Protein AF-A0A951C925-F1 (afdb_monomer)

Foldseek 3Di:
DDDDDDDPDLDQDPDWDFDCVPVVDTDTGGPLRVVVCCLDVALLDPVNLVVLLVVFQVSLVVNLVVLVVLVVCCVPPVSNRALVSLVSNCCVLQVVVVVPCNVVRCVRRPLQSSLSSLLSSLVCCVVVSHPDDLVSNLSSLVSNVVSCVVPNFDPDCSTPVPVPSVVVSVVND

Secondary structure (DSSP, 8-state):
---PPP----PPPS-EEEE-SSTTS-EEEEHHHHHHHHIIIIIT-HHHHHHHHHTHHHHHHHHHHHHHHHHHHHHHSGGGS-HHHHHHHHHHHTS-TT-S-HHHHHHHH-HHHHHHHHHHHHHHHHTTSS---HHHHHHHHHHHHHHHHHH-----TTTTT-HHHHHHHHHH-

Solvent-accessible surface area (backbone atoms only — not comparable to full-atom values): 9896 Å² total; per-residue (Å²): 144,80,86,76,77,81,76,81,69,83,70,78,52,96,49,69,42,85,41,56,92,44,81,94,59,66,42,82,36,43,41,48,60,50,53,53,47,49,42,56,69,37,74,75,20,66,70,46,49,56,53,30,60,76,51,39,45,62,23,40,47,54,56,28,48,48,54,51,50,52,49,50,44,30,75,76,42,54,90,67,44,49,54,68,57,54,50,51,49,43,35,47,77,68,71,32,69,77,68,75,54,56,68,66,48,27,65,74,40,35,50,55,36,52,33,51,38,32,46,53,53,44,48,32,42,76,71,64,68,29,85,69,54,69,72,57,48,48,49,36,42,50,56,26,50,53,42,31,72,74,73,46,79,50,90,42,75,74,53,64,72,21,69,69,50,52,50,50,48,70,73,70,100

Sequence (173 aa):
MAFGHPQHRRQESGTAVTNTRNPGKPEMTSMDKFLGTEFRSRYVNPTWIQGMKKEGYAGAGEMRSFVEYLWVWNATVPDLVDDAKWKETFDVYVQGKHKLGRKEFFEKNSPFADQDMTARIVETIRKGYWKADAATTEKALREYVASANQHGVGCSEHTFGNPRFQKYVAEQA

Radius of gyration: 17.68 Å; Cα contacts (8 Å, |Δi|>4): 184; chains: 1; bounding box: 42×56×43 Å

Mean predicted aligned error: 5.54 Å

Structure (mmCIF, N/CA/C/O backbone):
data_AF-A0A951C925-F1
#
_entry.id   AF-A0A951C925-F1
#
loop_
_atom_site.group_PDB
_atom_site.id
_atom_site.type_symbol
_atom_site.label_atom_id
_atom_site.label_alt_id
_atom_site.label_comp_id
_atom_site.label_asym_id
_atom_site.label_entity_id
_atom_site.label_seq_id
_atom_site.pdbx_PDB_ins_code
_atom_site.Cartn_x
_atom_site.Cartn_y
_atom_site.Cartn_z
_atom_site.occupancy
_atom_site.B_iso_or_equiv
_atom_site.auth_seq_id
_atom_site.auth_comp_id
_atom_site.auth_asym_id
_atom_site.auth_atom_id
_atom_site.pdbx_PDB_model_num
ATOM 1 N N . MET A 1 1 ? -5.971 -43.053 -12.134 1.00 33.56 1 MET A N 1
ATOM 2 C CA . MET A 1 1 ? -6.499 -41.718 -11.785 1.00 33.56 1 MET A CA 1
ATOM 3 C C . MET A 1 1 ? -5.350 -40.897 -11.231 1.00 33.56 1 MET A C 1
ATOM 5 O O . MET A 1 1 ? -4.844 -41.230 -10.172 1.00 33.56 1 MET A O 1
ATOM 9 N N . ALA A 1 2 ? -4.891 -39.896 -11.976 1.00 35.16 2 ALA A N 1
ATOM 10 C CA . ALA A 1 2 ? -3.895 -38.932 -11.522 1.00 35.16 2 ALA A CA 1
ATOM 11 C C . ALA A 1 2 ? -4.299 -37.574 -12.104 1.00 35.16 2 ALA A C 1
ATOM 13 O O . ALA A 1 2 ? -3.959 -37.251 -13.238 1.00 35.16 2 ALA A O 1
ATOM 14 N N . PHE A 1 3 ? -5.106 -36.818 -11.361 1.00 37.56 3 PHE A N 1
ATOM 15 C CA . PHE A 1 3 ? -5.372 -35.420 -11.681 1.00 37.56 3 PHE A CA 1
ATOM 16 C C . PHE A 1 3 ? -4.269 -34.592 -11.027 1.00 37.56 3 PHE A C 1
ATOM 18 O O . PHE A 1 3 ? -4.366 -34.207 -9.866 1.00 37.56 3 PHE A O 1
ATOM 25 N N . GLY A 1 4 ? -3.175 -34.392 -11.762 1.00 32.09 4 GLY A N 1
ATOM 26 C CA . GLY A 1 4 ? -2.169 -33.404 -11.397 1.00 32.09 4 GLY A CA 1
ATOM 27 C C . GLY A 1 4 ? -2.774 -32.008 -11.510 1.00 32.09 4 GLY A C 1
ATOM 28 O O . GLY A 1 4 ? -3.308 -31.648 -12.559 1.00 32.09 4 GLY A O 1
ATOM 29 N N . HIS A 1 5 ? -2.708 -31.226 -10.433 1.00 37.78 5 HIS A N 1
ATOM 30 C CA . HIS A 1 5 ? -3.022 -29.802 -10.488 1.00 37.78 5 HIS A CA 1
ATOM 31 C C . HIS A 1 5 ? -2.132 -29.108 -11.532 1.00 37.78 5 HIS A C 1
ATOM 33 O O . HIS A 1 5 ? -0.926 -29.381 -11.569 1.00 37.78 5 HIS A O 1
ATOM 39 N N . PRO A 1 6 ? -2.678 -28.203 -12.367 1.00 40.94 6 PRO A N 1
ATOM 40 C CA . PRO A 1 6 ? -1.853 -27.437 -13.279 1.00 40.94 6 PRO A CA 1
ATOM 41 C C . PRO A 1 6 ? -0.927 -26.541 -12.457 1.00 40.94 6 PRO A C 1
ATOM 43 O O . PRO A 1 6 ? -1.371 -25.662 -11.721 1.00 40.94 6 PRO A O 1
ATOM 46 N N . GLN A 1 7 ? 0.375 -26.769 -12.588 1.00 41.75 7 GLN A N 1
ATOM 47 C CA . GLN A 1 7 ? 1.395 -25.803 -12.204 1.00 41.75 7 GLN A CA 1
ATOM 48 C C . GLN A 1 7 ? 1.111 -24.518 -12.994 1.00 41.75 7 GLN A C 1
ATOM 50 O O . GLN A 1 7 ? 1.163 -24.536 -14.227 1.00 41.75 7 GLN A O 1
ATOM 55 N N . HIS A 1 8 ? 0.768 -23.423 -12.309 1.00 43.41 8 HIS A N 1
ATOM 56 C CA . HIS A 1 8 ? 0.583 -22.111 -12.928 1.00 43.41 8 HIS A CA 1
ATOM 57 C C . HIS A 1 8 ? 1.901 -21.679 -13.585 1.00 43.41 8 HIS A C 1
ATOM 59 O O . HIS A 1 8 ? 2.784 -21.101 -12.951 1.00 43.41 8 HIS A O 1
ATOM 65 N N . ARG A 1 9 ? 2.056 -21.972 -14.878 1.00 44.78 9 ARG A N 1
ATOM 66 C CA . ARG A 1 9 ? 3.048 -21.318 -15.728 1.00 44.78 9 ARG A CA 1
ATOM 67 C C . ARG A 1 9 ? 2.733 -19.824 -15.655 1.00 44.78 9 ARG A C 1
ATOM 69 O O . ARG A 1 9 ? 1.608 -19.455 -15.980 1.00 44.78 9 ARG A O 1
ATOM 76 N N . ARG A 1 10 ? 3.679 -18.979 -15.216 1.00 51.75 10 ARG A N 1
ATOM 77 C CA . ARG A 1 10 ? 3.551 -17.520 -15.381 1.00 51.75 10 ARG A CA 1
ATOM 78 C C . ARG A 1 10 ? 3.284 -17.270 -16.856 1.00 51.75 10 ARG A C 1
ATOM 80 O O . ARG A 1 10 ? 4.172 -17.477 -17.680 1.00 51.75 10 ARG A O 1
ATOM 87 N N . GLN A 1 11 ? 2.051 -16.926 -17.185 1.00 53.81 11 GLN A N 1
ATOM 88 C CA . GLN A 1 11 ? 1.720 -16.456 -18.511 1.00 53.81 11 GLN A CA 1
ATOM 89 C C . GLN A 1 11 ? 2.235 -15.020 -18.548 1.00 53.81 11 GLN A C 1
ATOM 91 O O . GLN A 1 11 ? 1.827 -14.204 -17.722 1.00 53.81 11 GLN A O 1
ATOM 96 N N . GLU A 1 12 ? 3.212 -14.742 -19.411 1.00 59.88 12 GLU A N 1
ATOM 97 C CA . GLU A 1 12 ? 3.605 -13.357 -19.664 1.00 59.88 12 GLU A CA 1
ATOM 98 C C . GLU A 1 12 ? 2.352 -12.591 -20.092 1.00 59.88 12 GLU A C 1
ATOM 100 O O . GLU A 1 12 ? 1.540 -13.099 -20.873 1.00 59.88 12 GLU A O 1
ATOM 105 N N . SER A 1 13 ? 2.152 -11.400 -19.525 1.00 63.59 13 SER A N 1
ATOM 106 C CA . SER A 1 13 ? 0.995 -10.586 -19.882 1.00 63.59 13 SER A CA 1
ATOM 107 C C . SER A 1 13 ? 1.052 -10.277 -21.379 1.00 63.59 13 SER A C 1
ATOM 109 O O . SER A 1 13 ? 2.103 -9.894 -21.889 1.00 63.59 13 SER A O 1
ATOM 111 N N . GLY A 1 14 ? -0.082 -10.374 -22.084 1.00 78.88 14 GLY A N 1
ATOM 112 C CA . GLY A 1 14 ? -0.190 -9.892 -23.470 1.00 78.88 14 GLY A CA 1
ATOM 113 C C . GLY A 1 14 ? 0.016 -8.374 -23.606 1.00 78.88 14 GLY A C 1
ATOM 114 O O . GLY A 1 14 ? 0.085 -7.854 -24.717 1.00 78.88 14 GLY A O 1
ATOM 115 N N . THR A 1 15 ? 0.123 -7.663 -22.480 1.00 86.88 15 THR A N 1
ATOM 116 C CA . THR A 1 15 ? 0.359 -6.225 -22.396 1.00 86.88 15 THR A CA 1
ATOM 117 C C . THR A 1 15 ? 1.850 -5.929 -22.240 1.00 86.88 15 THR A C 1
ATOM 119 O O . THR A 1 15 ? 2.526 -6.480 -21.368 1.00 86.88 15 THR A O 1
ATOM 122 N N . ALA A 1 16 ? 2.356 -4.983 -23.031 1.00 91.69 16 ALA A N 1
ATOM 123 C CA . ALA A 1 16 ? 3.731 -4.497 -22.959 1.00 91.69 16 ALA A CA 1
ATOM 124 C C . ALA A 1 16 ? 3.780 -2.968 -22.843 1.00 91.69 16 ALA A C 1
ATOM 126 O O . ALA A 1 16 ? 2.831 -2.270 -23.199 1.00 91.69 16 ALA A O 1
ATOM 127 N N . VAL A 1 17 ? 4.908 -2.451 -22.360 1.00 93.50 17 VAL A N 1
ATOM 128 C CA . VAL A 1 17 ? 5.217 -1.022 -22.295 1.00 93.50 17 VAL A CA 1
ATOM 129 C C . VAL A 1 17 ? 6.488 -0.728 -23.085 1.00 93.50 17 VAL A C 1
ATOM 131 O O . VAL A 1 17 ? 7.469 -1.474 -23.016 1.00 93.50 17 VAL A O 1
ATOM 134 N N . THR A 1 18 ? 6.485 0.382 -23.818 1.00 95.69 18 THR A N 1
ATOM 135 C CA . THR A 1 18 ? 7.699 0.929 -24.429 1.00 95.69 18 THR A CA 1
ATOM 136 C C . THR A 1 18 ? 8.581 1.514 -23.326 1.00 95.69 18 THR A C 1
ATOM 138 O O . THR A 1 18 ? 8.279 2.569 -22.770 1.00 95.69 18 THR A O 1
ATOM 141 N N . ASN A 1 19 ? 9.668 0.826 -22.982 1.00 94.81 19 ASN A N 1
ATOM 142 C CA . ASN A 1 19 ? 10.587 1.227 -21.924 1.00 94.81 19 ASN A CA 1
ATOM 143 C C . ASN A 1 19 ? 11.783 1.986 -22.512 1.00 94.81 19 ASN A C 1
ATOM 145 O O . ASN A 1 19 ? 12.665 1.406 -23.144 1.00 94.81 19 ASN A O 1
ATOM 149 N N . THR A 1 20 ? 11.817 3.295 -22.274 1.00 95.31 20 THR A N 1
ATOM 150 C CA . THR A 1 20 ? 12.857 4.214 -22.767 1.00 95.31 20 THR A CA 1
ATOM 151 C C . THR A 1 20 ? 13.769 4.743 -21.658 1.00 95.31 20 THR A C 1
ATOM 153 O O . THR A 1 20 ? 14.519 5.693 -21.871 1.00 95.31 20 THR A O 1
ATOM 156 N N . ARG A 1 21 ? 13.751 4.128 -20.465 1.00 92.00 21 ARG A N 1
ATOM 157 C CA . ARG A 1 21 ? 14.559 4.569 -19.307 1.00 92.00 21 ARG A CA 1
ATOM 158 C C . ARG A 1 21 ? 16.063 4.543 -19.556 1.00 92.00 21 ARG A C 1
ATOM 160 O O . ARG A 1 21 ? 16.792 5.293 -18.917 1.00 92.00 21 ARG A O 1
ATOM 167 N N . ASN A 1 22 ? 16.516 3.686 -20.468 1.00 93.06 22 ASN A N 1
ATOM 168 C CA . ASN A 1 22 ? 17.849 3.756 -21.048 1.00 93.06 22 ASN A CA 1
ATOM 169 C C . ASN A 1 22 ? 17.726 4.277 -22.492 1.00 93.06 22 ASN A C 1
ATOM 171 O O . ASN A 1 22 ? 17.378 3.490 -23.376 1.00 93.06 22 ASN A O 1
ATOM 175 N N . PRO A 1 23 ? 18.028 5.562 -22.760 1.00 91.62 23 PRO A N 1
ATOM 176 C CA . PRO A 1 23 ? 17.923 6.128 -24.106 1.00 91.62 23 PRO A CA 1
ATOM 177 C C . PRO A 1 23 ? 18.788 5.406 -25.150 1.00 91.62 23 PRO A C 1
ATOM 179 O O . PRO A 1 23 ? 18.426 5.370 -26.321 1.00 91.62 23 PRO A O 1
ATOM 182 N N . GLY A 1 24 ? 19.906 4.796 -24.732 1.00 95.94 24 GLY A N 1
ATOM 183 C CA . GLY A 1 24 ? 20.788 4.017 -25.607 1.00 95.94 24 GLY A CA 1
ATOM 184 C C . GLY A 1 24 ? 20.318 2.581 -25.859 1.00 95.94 24 GLY A C 1
ATOM 185 O O . GLY A 1 24 ? 20.915 1.879 -26.671 1.00 95.94 24 GLY A O 1
ATOM 186 N N . LYS A 1 25 ? 19.267 2.124 -25.166 1.00 94.50 25 LYS A N 1
ATOM 187 C CA . LYS A 1 25 ? 18.675 0.793 -25.339 1.00 94.50 25 LYS A CA 1
ATOM 188 C C . LYS A 1 25 ? 17.161 0.811 -25.060 1.00 94.50 25 LYS A C 1
ATOM 190 O O . LYS A 1 25 ? 16.731 0.288 -24.029 1.00 94.50 25 LYS A O 1
ATOM 195 N N . PRO A 1 26 ? 16.347 1.406 -25.949 1.00 93.94 26 PRO A N 1
ATOM 196 C CA . PRO A 1 26 ? 14.894 1.302 -25.867 1.00 93.94 26 PRO A CA 1
ATOM 197 C C . PRO A 1 26 ? 14.456 -0.155 -26.048 1.00 93.94 26 PRO A C 1
ATOM 199 O O . PRO A 1 26 ? 14.968 -0.848 -26.928 1.00 93.94 26 PRO A O 1
ATOM 202 N N . GLU A 1 27 ? 13.502 -0.627 -25.247 1.00 95.00 27 GLU A N 1
ATOM 203 C CA . GLU A 1 27 ? 12.995 -2.000 -25.352 1.00 95.00 27 GLU A CA 1
ATOM 204 C C . GLU A 1 27 ? 11.491 -2.095 -25.070 1.00 95.00 27 GLU A C 1
ATOM 206 O O . GLU A 1 27 ? 10.943 -1.351 -24.256 1.00 95.00 27 GLU A O 1
ATOM 211 N N . MET A 1 28 ? 10.813 -3.048 -25.715 1.00 95.75 28 MET A N 1
ATOM 212 C CA . MET A 1 28 ? 9.461 -3.446 -25.320 1.00 95.75 28 MET A CA 1
ATOM 213 C C . MET A 1 28 ? 9.575 -4.372 -24.112 1.00 95.75 28 MET A C 1
ATOM 215 O O . MET A 1 28 ? 10.165 -5.446 -24.198 1.00 95.75 28 MET A O 1
ATOM 219 N N . THR A 1 29 ? 9.042 -3.943 -22.972 1.00 94.75 29 THR A N 1
ATOM 220 C CA . THR A 1 29 ? 9.061 -4.725 -21.730 1.00 94.75 29 THR A CA 1
ATOM 221 C C . THR A 1 29 ? 7.661 -5.246 -21.449 1.00 94.75 29 THR A C 1
ATOM 223 O O . THR A 1 29 ? 6.703 -4.476 -21.515 1.00 94.75 29 THR A O 1
ATOM 226 N N . SER A 1 30 ? 7.527 -6.528 -21.111 1.00 93.56 30 SER A N 1
ATOM 227 C CA . SER A 1 30 ? 6.245 -7.063 -20.652 1.00 93.56 30 SER A CA 1
ATOM 228 C C . SER A 1 30 ? 5.785 -6.328 -19.389 1.00 93.56 30 SER A C 1
ATOM 230 O O . SER A 1 30 ? 6.593 -5.913 -18.546 1.00 93.56 30 SER A O 1
ATOM 232 N N . MET A 1 31 ? 4.479 -6.122 -19.255 1.00 92.25 31 MET A N 1
ATOM 233 C CA . MET A 1 31 ? 3.946 -5.320 -18.159 1.00 92.25 31 MET A CA 1
ATOM 234 C C . MET A 1 31 ? 4.182 -5.977 -16.789 1.00 92.25 31 MET A C 1
ATOM 236 O O . MET A 1 31 ? 4.449 -5.280 -15.811 1.00 92.25 31 MET A O 1
ATOM 240 N N . ASP A 1 32 ? 4.178 -7.310 -16.711 1.00 91.56 32 ASP A N 1
ATOM 241 C CA . ASP A 1 32 ? 4.491 -8.049 -15.483 1.00 91.56 32 ASP A CA 1
ATOM 242 C C . ASP A 1 32 ? 5.945 -7.822 -15.032 1.00 91.56 32 ASP A C 1
ATOM 244 O O . ASP A 1 32 ? 6.200 -7.579 -13.846 1.00 91.56 32 ASP A O 1
ATOM 248 N N . LYS A 1 33 ? 6.897 -7.814 -15.977 1.00 93.06 33 LYS A N 1
ATOM 249 C CA . LYS A 1 33 ? 8.307 -7.517 -15.701 1.00 93.06 33 LYS A CA 1
ATOM 250 C C . LYS A 1 33 ? 8.486 -6.063 -15.279 1.00 93.06 33 LYS A C 1
ATOM 252 O O . LYS A 1 33 ? 9.204 -5.796 -14.313 1.00 93.06 33 LYS A O 1
ATOM 257 N N . PHE A 1 34 ? 7.847 -5.126 -15.978 1.00 94.19 34 PHE A N 1
ATOM 258 C CA . PHE A 1 34 ? 7.961 -3.701 -15.676 1.00 94.19 34 PHE A CA 1
ATOM 259 C C . PHE A 1 34 ? 7.379 -3.361 -14.297 1.00 94.19 34 PHE A C 1
ATOM 261 O O . PHE A 1 34 ? 8.098 -2.836 -13.445 1.00 94.19 34 PHE A O 1
ATOM 268 N N . LEU A 1 35 ? 6.123 -3.740 -14.033 1.00 94.75 35 LEU A N 1
ATOM 269 C CA . LEU A 1 35 ? 5.464 -3.499 -12.747 1.00 94.75 35 LEU A CA 1
ATOM 270 C C . LEU A 1 35 ? 6.189 -4.220 -11.607 1.00 94.75 35 LEU A C 1
ATOM 272 O O . LEU A 1 35 ? 6.409 -3.631 -10.552 1.00 94.75 35 LEU A O 1
ATOM 276 N N . GLY A 1 36 ? 6.623 -5.468 -11.816 1.00 95.38 36 GLY A N 1
ATOM 277 C CA . GLY A 1 36 ? 7.403 -6.209 -10.825 1.00 95.38 36 GLY A CA 1
ATOM 278 C C . GLY A 1 36 ? 8.751 -5.555 -10.499 1.00 95.38 36 GLY A C 1
ATOM 279 O O . GLY A 1 36 ? 9.181 -5.583 -9.342 1.00 95.38 36 GLY A O 1
ATOM 280 N N . THR A 1 37 ? 9.395 -4.936 -11.493 1.00 95.75 37 THR A N 1
ATOM 281 C CA . THR A 1 37 ? 10.633 -4.170 -11.300 1.00 95.75 37 THR A CA 1
ATOM 282 C C . THR A 1 37 ? 10.366 -2.918 -10.475 1.00 95.75 37 THR A C 1
ATOM 284 O O . THR A 1 37 ? 11.047 -2.727 -9.474 1.00 95.75 37 THR A O 1
ATOM 287 N N . GLU A 1 38 ? 9.354 -2.117 -10.823 1.00 95.69 38 GLU A N 1
ATOM 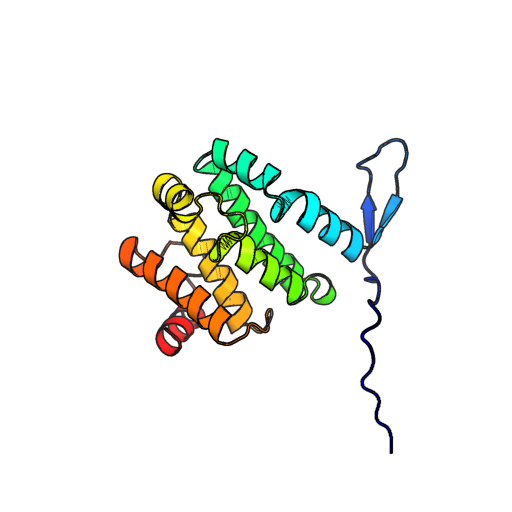288 C CA . GLU A 1 38 ? 8.977 -0.913 -10.061 1.00 95.69 38 GLU A CA 1
ATOM 289 C C . GLU A 1 38 ? 8.580 -1.226 -8.623 1.00 95.69 38 GLU A C 1
ATOM 291 O O . GLU A 1 38 ? 9.025 -0.567 -7.682 1.00 95.69 38 GLU A O 1
ATOM 296 N N . PHE A 1 39 ? 7.769 -2.267 -8.449 1.00 97.94 39 PHE A N 1
ATOM 297 C CA . PHE A 1 39 ? 7.318 -2.731 -7.148 1.00 97.94 39 PHE A CA 1
ATOM 298 C C . PHE A 1 39 ? 8.505 -2.987 -6.216 1.00 97.94 39 PHE A C 1
ATOM 300 O O . PHE A 1 39 ? 8.561 -2.428 -5.122 1.00 97.94 39 PHE A O 1
ATOM 307 N N . ARG A 1 40 ? 9.493 -3.769 -6.675 1.00 97.69 40 ARG A N 1
ATOM 308 C CA . ARG A 1 40 ? 10.659 -4.160 -5.867 1.00 97.69 40 ARG A CA 1
ATOM 309 C C . ARG A 1 40 ? 11.732 -3.087 -5.757 1.00 97.69 40 ARG A C 1
ATOM 311 O O . ARG A 1 40 ? 12.373 -2.995 -4.716 1.00 97.69 40 ARG A O 1
ATOM 318 N N . SER A 1 41 ? 11.974 -2.320 -6.817 1.00 96.56 41 SER A N 1
ATOM 319 C CA . SER A 1 41 ? 13.044 -1.320 -6.837 1.00 96.56 41 SER A CA 1
ATOM 320 C C . SER A 1 41 ? 12.669 -0.068 -6.047 1.00 96.56 41 SER A C 1
ATOM 322 O O . SER A 1 41 ? 13.557 0.576 -5.485 1.00 96.56 41 SER A O 1
ATOM 324 N N . ARG A 1 42 ? 11.368 0.243 -5.959 1.00 96.62 42 ARG A N 1
ATOM 325 C CA . ARG A 1 42 ? 10.851 1.472 -5.360 1.00 96.62 42 ARG A CA 1
ATOM 326 C C . ARG A 1 42 ? 9.915 1.198 -4.192 1.00 96.62 42 ARG A C 1
ATOM 328 O O . ARG A 1 42 ? 10.278 1.449 -3.053 1.00 96.62 42 ARG A O 1
ATOM 335 N N . TYR A 1 43 ? 8.723 0.682 -4.452 1.00 98.12 43 TYR A N 1
ATOM 336 C CA . TYR A 1 43 ? 7.630 0.803 -3.490 1.00 98.12 43 TYR A CA 1
ATOM 337 C C . TYR A 1 43 ? 7.801 -0.067 -2.243 1.00 98.12 43 TYR A C 1
ATOM 339 O O . TYR A 1 43 ? 7.609 0.411 -1.134 1.00 98.12 43 TYR A O 1
ATOM 347 N N . VAL A 1 44 ? 8.271 -1.308 -2.374 1.00 98.38 44 VAL A N 1
ATOM 348 C CA . VAL A 1 44 ? 8.558 -2.153 -1.197 1.00 98.38 44 VAL A CA 1
ATOM 349 C C . VAL A 1 44 ? 10.020 -2.081 -0.743 1.00 98.38 44 VAL A C 1
ATOM 351 O O . VAL A 1 44 ? 10.430 -2.809 0.162 1.00 98.38 44 VAL A O 1
ATOM 354 N N . ASN A 1 45 ? 10.820 -1.197 -1.349 1.00 98.50 45 ASN A N 1
ATOM 355 C CA . ASN A 1 45 ? 12.242 -1.053 -1.058 1.00 98.50 45 ASN A CA 1
ATOM 356 C C . ASN A 1 45 ? 12.465 -0.196 0.206 1.00 98.50 45 ASN A C 1
ATOM 358 O O . ASN A 1 45 ? 12.067 0.974 0.225 1.00 98.50 45 ASN A O 1
ATOM 362 N N . PRO A 1 46 ? 13.168 -0.703 1.241 1.00 98.44 46 PRO A N 1
ATOM 363 C CA . PRO A 1 46 ? 13.438 0.068 2.453 1.00 98.44 46 PRO A CA 1
ATOM 364 C C . PRO A 1 46 ? 14.210 1.369 2.189 1.00 98.44 46 PRO A C 1
ATOM 366 O O . PRO A 1 46 ? 13.970 2.353 2.884 1.00 98.44 46 PRO A O 1
ATOM 369 N N . THR A 1 47 ? 15.093 1.423 1.186 1.00 98.56 47 THR A N 1
ATOM 370 C CA . THR A 1 47 ? 15.839 2.644 0.839 1.00 98.56 47 THR A CA 1
ATOM 371 C C . THR A 1 47 ? 14.914 3.744 0.325 1.00 98.56 47 THR A C 1
ATOM 373 O O . THR A 1 47 ? 15.043 4.896 0.737 1.00 98.56 47 THR A O 1
ATOM 376 N N . TRP A 1 48 ? 13.948 3.402 -0.532 1.00 98.50 48 TRP A N 1
ATOM 377 C CA . TRP A 1 48 ? 12.970 4.375 -1.019 1.00 98.50 48 TRP A CA 1
ATOM 378 C C . TRP A 1 48 ? 12.046 4.837 0.108 1.00 98.50 48 TRP A C 1
ATOM 380 O O . TRP A 1 48 ? 11.839 6.036 0.269 1.00 98.50 48 TRP A O 1
ATOM 390 N N . ILE A 1 49 ? 11.571 3.907 0.944 1.00 98.56 49 ILE A N 1
ATOM 391 C CA . ILE A 1 49 ? 10.727 4.222 2.105 1.00 98.56 49 ILE A CA 1
ATOM 392 C C . ILE A 1 49 ? 11.461 5.170 3.059 1.00 98.56 49 ILE A C 1
ATOM 394 O O . ILE A 1 49 ? 10.890 6.171 3.482 1.00 98.56 49 ILE A O 1
ATOM 398 N N . GLN A 1 50 ? 12.737 4.915 3.365 1.00 98.50 50 GLN A N 1
ATOM 399 C CA . GLN A 1 50 ? 13.558 5.830 4.167 1.00 98.50 50 GLN A CA 1
ATOM 400 C C . GLN A 1 50 ? 13.709 7.207 3.515 1.00 98.50 50 GLN A C 1
ATOM 402 O O . GLN A 1 50 ? 13.696 8.206 4.228 1.00 98.50 50 GLN A O 1
ATOM 407 N N . GLY A 1 51 ? 13.842 7.267 2.187 1.00 98.44 51 GLY A N 1
ATOM 408 C CA . GLY A 1 51 ? 13.837 8.520 1.434 1.00 98.44 51 GLY A CA 1
ATOM 409 C C . GLY A 1 51 ? 12.531 9.288 1.626 1.00 98.44 51 GLY A C 1
ATOM 410 O O . GLY A 1 51 ? 12.556 10.417 2.095 1.00 98.44 51 GLY A O 1
ATOM 411 N N . MET A 1 52 ? 11.390 8.644 1.377 1.00 98.44 52 MET A N 1
ATOM 412 C CA . MET A 1 52 ? 10.067 9.252 1.560 1.00 98.44 52 MET A CA 1
ATOM 413 C C . MET A 1 52 ? 9.823 9.698 3.002 1.00 98.44 52 MET A C 1
ATOM 415 O O . MET A 1 52 ? 9.256 10.759 3.232 1.00 98.44 52 MET A O 1
ATOM 419 N N . LYS A 1 53 ? 10.315 8.954 3.999 1.00 98.44 53 LYS A N 1
ATOM 420 C CA . LYS A 1 53 ? 10.207 9.371 5.402 1.00 98.44 53 LYS A CA 1
ATOM 421 C C . LYS A 1 53 ? 10.864 10.726 5.695 1.00 98.44 53 LYS A C 1
ATOM 423 O O . LYS A 1 53 ? 10.431 11.402 6.626 1.00 98.44 53 LYS A O 1
ATOM 428 N N . LYS A 1 54 ? 11.897 11.123 4.940 1.00 98.38 54 LYS A N 1
ATOM 429 C CA . LYS A 1 54 ? 12.552 12.436 5.092 1.00 98.38 54 LYS A CA 1
ATOM 430 C C . LYS A 1 54 ? 11.669 13.587 4.601 1.00 98.38 54 LYS A C 1
ATOM 432 O O . LYS A 1 54 ? 11.837 14.701 5.076 1.00 98.38 54 LYS A O 1
ATOM 437 N N . GLU A 1 55 ? 10.696 13.292 3.742 1.00 98.50 55 GLU A N 1
ATOM 438 C CA . GLU A 1 55 ? 9.763 14.260 3.147 1.00 98.50 55 GLU A CA 1
ATOM 439 C C . GLU A 1 55 ? 8.466 14.446 3.965 1.00 98.50 55 GLU A C 1
ATOM 441 O O . GLU A 1 55 ? 7.535 15.125 3.528 1.00 98.50 55 GLU A O 1
ATOM 446 N N . GLY A 1 56 ? 8.359 13.829 5.149 1.00 98.44 56 GLY A N 1
ATOM 447 C CA . GLY A 1 56 ? 7.234 14.022 6.072 1.00 98.44 56 GLY A CA 1
ATOM 448 C C . GLY A 1 56 ? 5.862 13.733 5.448 1.00 98.44 56 GLY A C 1
ATOM 449 O O . GLY A 1 56 ? 5.635 12.646 4.915 1.00 98.44 56 GLY A O 1
ATOM 450 N N . TYR A 1 57 ? 4.939 14.702 5.522 1.00 98.19 57 TYR A N 1
ATOM 451 C CA . TYR A 1 57 ? 3.571 14.586 4.989 1.00 98.19 57 TYR A CA 1
ATOM 452 C C . TYR A 1 57 ? 3.549 14.236 3.493 1.00 98.19 57 TYR A C 1
ATOM 454 O O . TYR A 1 57 ? 2.785 13.365 3.078 1.00 98.19 57 TYR A O 1
ATOM 462 N N . ALA A 1 58 ? 4.413 14.862 2.683 1.00 98.50 58 ALA A N 1
ATOM 463 C CA . ALA A 1 58 ? 4.467 14.603 1.243 1.00 98.50 58 ALA A CA 1
ATOM 464 C C . ALA A 1 58 ? 4.905 13.159 0.958 1.00 98.50 58 ALA A C 1
ATOM 466 O O . ALA A 1 58 ? 4.274 12.456 0.173 1.00 98.50 58 ALA A O 1
ATOM 467 N N . GLY A 1 59 ? 5.920 12.674 1.677 1.00 98.50 59 GLY A N 1
ATOM 468 C CA . GLY A 1 59 ? 6.361 11.285 1.571 1.00 98.50 59 GLY A CA 1
ATOM 469 C C . GLY A 1 59 ? 5.301 10.274 2.011 1.00 98.50 59 GLY A C 1
ATOM 470 O O . GLY A 1 59 ? 5.141 9.236 1.372 1.00 98.50 59 GLY A O 1
ATOM 471 N N . ALA A 1 60 ? 4.533 10.581 3.062 1.00 98.44 60 ALA A N 1
ATOM 472 C CA . ALA A 1 60 ? 3.384 9.770 3.465 1.00 98.44 60 ALA A CA 1
ATOM 473 C C . ALA A 1 60 ? 2.306 9.723 2.364 1.00 98.44 60 ALA A C 1
ATOM 475 O O . ALA A 1 60 ? 1.759 8.655 2.081 1.00 98.44 60 ALA A O 1
ATOM 476 N N . GLY A 1 61 ? 2.050 10.853 1.697 1.00 98.12 61 GLY A N 1
ATOM 477 C CA . GLY A 1 61 ? 1.145 10.942 0.549 1.00 98.12 61 GLY A CA 1
ATOM 478 C C . GLY A 1 61 ? 1.590 10.094 -0.648 1.00 98.12 61 GLY A C 1
ATOM 479 O O . GLY A 1 61 ? 0.764 9.414 -1.258 1.00 98.12 61 GLY A O 1
ATOM 480 N N . GLU A 1 62 ? 2.888 10.058 -0.950 1.00 98.44 62 GLU A N 1
ATOM 481 C CA . GLU A 1 62 ? 3.448 9.202 -2.008 1.00 98.44 62 GLU A CA 1
ATOM 482 C C . GLU A 1 62 ? 3.309 7.708 -1.681 1.00 98.44 62 GLU A C 1
ATOM 484 O O . GLU A 1 62 ? 2.933 6.908 -2.541 1.00 98.44 62 GLU A O 1
ATOM 489 N N . MET A 1 63 ? 3.545 7.318 -0.421 1.00 98.50 63 MET A N 1
ATOM 490 C CA . MET A 1 63 ? 3.309 5.943 0.040 1.00 98.50 63 MET A CA 1
ATOM 491 C C . MET A 1 63 ? 1.833 5.547 -0.093 1.00 98.50 63 MET A C 1
ATOM 493 O O . MET A 1 63 ? 1.529 4.472 -0.609 1.00 98.50 63 MET A O 1
ATOM 497 N N . ARG A 1 64 ? 0.915 6.436 0.305 1.00 97.94 64 ARG A N 1
ATOM 498 C CA . ARG A 1 64 ? -0.531 6.235 0.145 1.00 97.94 64 ARG A CA 1
ATOM 499 C C . ARG A 1 64 ? -0.933 6.102 -1.319 1.00 97.94 64 ARG A C 1
ATOM 501 O O . ARG A 1 64 ? -1.692 5.202 -1.668 1.00 97.94 64 ARG A O 1
ATOM 508 N N . SER A 1 65 ? -0.387 6.956 -2.180 1.00 97.88 65 SER A N 1
ATOM 509 C CA . SER A 1 65 ? -0.667 6.941 -3.619 1.00 97.88 65 SER A CA 1
ATOM 510 C C . SER A 1 65 ? -0.213 5.641 -4.277 1.00 97.88 65 SER A C 1
ATOM 512 O O . SER A 1 65 ? -0.927 5.102 -5.115 1.00 97.88 65 SER A O 1
ATOM 514 N N . PHE A 1 66 ? 0.921 5.077 -3.856 1.00 98.19 66 PHE A N 1
ATOM 515 C CA . PHE A 1 66 ? 1.345 3.757 -4.321 1.00 98.19 66 PHE A CA 1
ATOM 516 C C . PHE A 1 66 ? 0.294 2.668 -4.053 1.00 98.19 66 PHE A C 1
ATOM 518 O O . PHE A 1 66 ? -0.032 1.911 -4.969 1.00 98.19 66 PHE A O 1
ATOM 525 N N . VAL A 1 67 ? -0.243 2.585 -2.830 1.00 98.19 67 VAL A N 1
ATOM 526 C CA . VAL A 1 67 ? -1.242 1.559 -2.479 1.00 98.19 67 VAL A CA 1
ATOM 527 C C . VAL A 1 67 ? -2.513 1.727 -3.319 1.00 98.19 67 VAL A C 1
ATOM 529 O O . VAL A 1 67 ? -3.076 0.736 -3.789 1.00 98.19 67 VAL A O 1
ATOM 532 N N . GLU A 1 68 ? -2.918 2.971 -3.585 1.00 96.69 68 GLU A N 1
ATOM 533 C CA . GLU A 1 68 ? -4.027 3.275 -4.494 1.00 96.69 68 GLU A CA 1
ATOM 534 C C . GLU A 1 68 ? -3.735 2.814 -5.930 1.00 96.69 68 GLU A C 1
ATOM 536 O O . GLU A 1 68 ? -4.540 2.107 -6.538 1.00 96.69 68 GLU A O 1
ATOM 541 N N . TYR A 1 69 ? -2.561 3.145 -6.472 1.00 96.69 69 TYR A N 1
ATOM 542 C CA . TYR A 1 69 ? -2.175 2.756 -7.830 1.00 96.69 69 TYR A CA 1
ATOM 543 C C . TYR A 1 69 ? -2.058 1.242 -7.993 1.00 96.69 69 TYR A C 1
ATOM 545 O O . TYR A 1 69 ? -2.431 0.711 -9.039 1.00 96.69 69 TYR A O 1
ATOM 553 N N . LEU A 1 70 ? -1.589 0.531 -6.965 1.00 97.50 70 LEU A N 1
ATOM 554 C CA . LEU A 1 70 ? -1.553 -0.928 -6.974 1.00 97.50 70 LEU A CA 1
ATOM 555 C C . LEU A 1 70 ? -2.964 -1.515 -7.119 1.00 97.50 70 LEU A C 1
ATOM 557 O O . LEU A 1 70 ? -3.164 -2.441 -7.905 1.00 97.50 70 LEU A O 1
ATOM 561 N N . TRP A 1 71 ? -3.952 -0.941 -6.424 1.00 96.94 71 TRP A N 1
ATOM 562 C CA . TRP A 1 71 ? -5.351 -1.328 -6.596 1.00 96.94 71 TRP A CA 1
ATOM 563 C C . TRP A 1 71 ? -5.873 -1.012 -8.000 1.00 96.94 71 TRP A C 1
ATOM 565 O O . TRP A 1 71 ? -6.516 -1.871 -8.599 1.00 96.94 71 TRP A O 1
ATOM 575 N N . VAL A 1 72 ? -5.572 0.167 -8.555 1.00 95.69 72 VAL A N 1
ATOM 576 C CA . VAL A 1 72 ? -5.996 0.525 -9.921 1.00 95.69 72 VAL A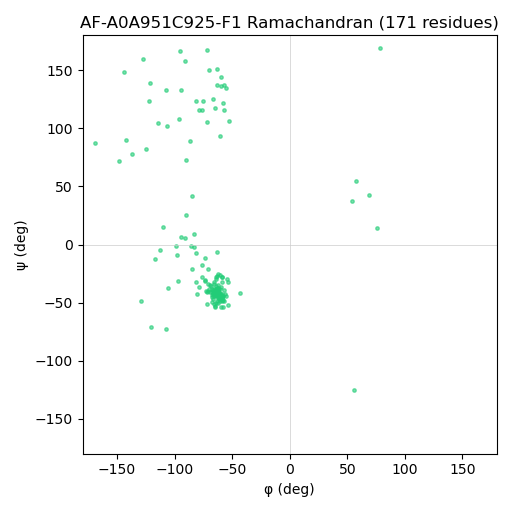 CA 1
ATOM 577 C C . VAL A 1 72 ? -5.454 -0.472 -10.946 1.00 95.69 72 VAL A C 1
ATOM 579 O O . VAL A 1 72 ? -6.209 -0.942 -11.799 1.00 95.69 72 VAL A O 1
ATOM 582 N N . TRP A 1 73 ? -4.177 -0.855 -10.846 1.00 95.31 73 TRP A N 1
ATOM 583 C CA . TRP A 1 73 ? -3.598 -1.884 -11.714 1.00 95.31 73 TRP A CA 1
ATOM 584 C C . TRP A 1 73 ? -4.284 -3.236 -11.542 1.00 95.31 73 TRP A C 1
ATOM 586 O O . TRP A 1 73 ? -4.589 -3.884 -12.539 1.00 95.31 73 TRP A O 1
ATOM 596 N N . ASN A 1 74 ? -4.599 -3.638 -10.310 1.00 95.56 74 ASN A N 1
ATOM 597 C CA . ASN A 1 74 ? -5.337 -4.876 -10.077 1.00 95.56 74 ASN A CA 1
ATOM 598 C C . ASN A 1 74 ? -6.756 -4.830 -10.665 1.00 95.56 74 ASN A C 1
ATOM 600 O O . ASN A 1 74 ? -7.234 -5.831 -11.189 1.00 95.56 74 ASN A O 1
ATOM 604 N N . ALA A 1 75 ? -7.436 -3.689 -10.575 1.00 95.12 75 ALA A N 1
ATOM 605 C CA . ALA A 1 75 ? -8.805 -3.535 -11.055 1.00 95.12 75 ALA A CA 1
ATOM 606 C C . ALA A 1 75 ? -8.891 -3.473 -12.589 1.00 95.12 75 ALA A C 1
ATOM 608 O O . ALA A 1 75 ? -9.885 -3.908 -13.163 1.00 95.12 75 ALA A O 1
ATOM 609 N N . THR A 1 76 ? -7.866 -2.928 -13.250 1.00 93.62 76 THR A N 1
ATOM 610 C CA . THR A 1 76 ? -7.860 -2.698 -14.706 1.00 93.62 76 THR A CA 1
ATOM 611 C C . THR A 1 76 ? -7.151 -3.798 -15.489 1.00 93.62 76 THR A C 1
ATOM 613 O O . THR A 1 76 ? -7.553 -4.095 -16.612 1.00 93.62 76 THR A O 1
ATOM 616 N N . VAL A 1 77 ? -6.128 -4.430 -14.905 1.00 90.94 77 VAL A N 1
ATOM 617 C CA . VAL A 1 77 ? -5.380 -5.537 -15.511 1.00 90.94 77 VAL A CA 1
ATOM 618 C C . VAL A 1 77 ? -5.148 -6.629 -14.450 1.00 90.94 77 VAL A C 1
ATOM 620 O O . VAL A 1 77 ? -4.054 -6.728 -13.885 1.00 90.94 77 VAL A O 1
ATOM 623 N N . PRO A 1 78 ? -6.174 -7.450 -14.150 1.00 85.12 78 PRO A N 1
ATOM 624 C CA . PRO A 1 78 ? -6.184 -8.361 -12.999 1.00 85.12 78 PRO A CA 1
ATOM 625 C C . PRO A 1 78 ? -4.984 -9.303 -12.891 1.00 85.12 78 PRO A C 1
ATOM 627 O O . PRO A 1 78 ? -4.525 -9.573 -11.786 1.00 85.12 78 PRO A O 1
ATOM 630 N N . ASP A 1 79 ? -4.420 -9.734 -14.019 1.00 87.25 79 ASP A N 1
ATOM 631 C CA . ASP A 1 79 ? -3.300 -10.681 -14.042 1.00 87.25 79 ASP A CA 1
ATOM 632 C C . ASP A 1 79 ? -1.952 -10.065 -13.611 1.00 87.25 79 ASP A C 1
ATOM 634 O O . ASP A 1 79 ? -0.980 -10.789 -13.387 1.00 87.25 79 ASP A O 1
ATOM 638 N N . LEU A 1 80 ? -1.849 -8.734 -13.485 1.00 91.31 80 LEU A N 1
ATOM 639 C CA . LEU A 1 80 ? -0.593 -8.072 -13.100 1.00 91.31 80 LEU A CA 1
ATOM 640 C C . LEU A 1 80 ? -0.339 -8.073 -11.593 1.00 91.31 80 LEU A C 1
ATOM 642 O O . LEU A 1 80 ? 0.820 -8.099 -11.155 1.00 91.31 80 LEU A O 1
ATOM 646 N N . VAL A 1 81 ? -1.401 -8.010 -10.792 1.00 95.56 81 VAL A N 1
ATOM 647 C CA . VAL A 1 81 ? -1.317 -7.876 -9.337 1.00 95.56 81 VAL A CA 1
ATOM 648 C C . VAL A 1 81 ? -1.877 -9.134 -8.694 1.00 95.56 81 VAL A C 1
ATOM 650 O O . VAL A 1 81 ? -3.081 -9.346 -8.653 1.00 95.56 81 VAL A O 1
ATOM 653 N N . ASP A 1 82 ? -0.968 -9.972 -8.204 1.00 94.81 82 ASP A N 1
ATOM 654 C CA . ASP A 1 82 ? -1.269 -11.238 -7.546 1.00 94.81 82 ASP A CA 1
ATOM 655 C C . ASP A 1 82 ? -1.312 -11.080 -6.019 1.00 94.81 82 ASP A C 1
ATOM 657 O O . ASP A 1 82 ? -0.824 -10.096 -5.451 1.00 94.81 82 ASP A O 1
ATOM 661 N N . ASP A 1 83 ? -1.843 -12.101 -5.338 1.00 96.94 83 ASP A N 1
ATOM 662 C CA . ASP A 1 83 ? -1.925 -12.150 -3.872 1.00 96.94 83 ASP A CA 1
ATOM 663 C C . ASP A 1 83 ? -0.555 -11.931 -3.201 1.00 96.94 83 ASP A C 1
ATOM 665 O O . ASP A 1 83 ? -0.473 -11.368 -2.108 1.00 96.94 83 ASP A O 1
ATOM 669 N N . ALA A 1 84 ? 0.538 -12.326 -3.865 1.00 96.75 84 ALA A N 1
ATOM 670 C CA . ALA A 1 84 ? 1.898 -12.128 -3.374 1.00 96.75 84 ALA A CA 1
ATOM 671 C C . ALA A 1 84 ? 2.301 -10.644 -3.312 1.00 96.75 84 ALA A C 1
ATOM 673 O O . ALA A 1 84 ? 2.958 -10.235 -2.352 1.00 96.75 84 ALA A O 1
ATOM 674 N N . LYS A 1 85 ? 1.903 -9.820 -4.293 1.00 97.81 85 LYS A N 1
ATOM 675 C CA . LYS A 1 85 ? 2.146 -8.368 -4.250 1.00 97.81 85 LYS A CA 1
ATOM 676 C C . LYS A 1 85 ? 1.330 -7.703 -3.148 1.00 97.81 85 LYS A C 1
ATOM 678 O O . LYS A 1 85 ? 1.878 -6.873 -2.428 1.00 97.81 85 LYS A O 1
ATOM 683 N N . TRP A 1 86 ? 0.072 -8.099 -2.953 1.00 98.50 86 TRP A N 1
ATOM 684 C CA . TRP A 1 86 ? -0.726 -7.591 -1.832 1.00 98.50 86 TRP A CA 1
ATOM 685 C C . TRP A 1 86 ? -0.154 -7.984 -0.477 1.00 98.50 86 TRP A C 1
ATOM 687 O O . TRP A 1 86 ? -0.035 -7.130 0.401 1.00 98.50 86 TRP A O 1
ATOM 697 N N . LYS A 1 87 ? 0.272 -9.242 -0.325 1.00 98.56 87 LYS A N 1
ATOM 698 C CA . LYS A 1 87 ? 0.915 -9.720 0.900 1.00 98.56 87 LYS A CA 1
ATOM 699 C C . LYS A 1 87 ? 2.184 -8.934 1.216 1.00 98.56 87 LYS A C 1
ATOM 701 O O . LYS A 1 87 ? 2.351 -8.501 2.350 1.00 98.56 87 LYS A O 1
ATOM 706 N N . GLU A 1 88 ? 3.048 -8.704 0.229 1.00 98.62 88 GLU A N 1
ATOM 707 C CA . GLU A 1 88 ? 4.270 -7.919 0.431 1.00 98.62 88 GLU A CA 1
ATOM 708 C C . GLU A 1 88 ? 3.955 -6.450 0.763 1.00 98.62 88 GLU A C 1
ATOM 710 O O . GLU A 1 88 ? 4.561 -5.892 1.678 1.00 98.62 88 GLU A O 1
ATOM 715 N N . THR A 1 89 ? 2.974 -5.833 0.090 1.00 98.62 89 THR A N 1
ATOM 716 C CA . THR A 1 89 ? 2.495 -4.482 0.428 1.00 98.62 89 THR A CA 1
ATOM 717 C C . THR A 1 89 ? 1.997 -4.420 1.869 1.00 98.62 89 THR A C 1
ATOM 719 O O . THR A 1 89 ? 2.404 -3.532 2.614 1.00 98.62 89 THR A O 1
ATOM 722 N N . PHE A 1 90 ? 1.169 -5.373 2.298 1.00 98.69 90 PHE A N 1
ATOM 723 C CA . PHE A 1 90 ? 0.683 -5.455 3.673 1.00 98.69 90 PHE A CA 1
ATOM 724 C C . PHE A 1 90 ? 1.821 -5.662 4.679 1.00 98.69 90 PHE A C 1
ATOM 726 O O . PHE A 1 90 ? 1.876 -4.983 5.705 1.00 98.69 90 PHE A O 1
ATOM 733 N N . ASP A 1 91 ? 2.772 -6.548 4.391 1.00 98.56 91 ASP A N 1
ATOM 734 C CA . ASP A 1 91 ? 3.898 -6.792 5.290 1.00 98.56 91 ASP A CA 1
ATOM 735 C C . ASP A 1 91 ? 4.734 -5.522 5.476 1.00 98.56 91 ASP A C 1
ATOM 737 O O . ASP A 1 91 ? 5.093 -5.159 6.596 1.00 98.56 91 ASP A O 1
ATOM 741 N N . VAL A 1 92 ? 5.006 -4.793 4.396 1.00 98.50 92 VAL A N 1
ATOM 742 C CA . VAL A 1 92 ? 5.794 -3.559 4.444 1.00 98.50 92 VAL A CA 1
ATOM 743 C C . VAL A 1 92 ? 5.025 -2.409 5.093 1.00 98.50 92 VAL A C 1
ATOM 745 O O . VAL A 1 92 ? 5.538 -1.786 6.027 1.00 98.50 92 VAL A O 1
ATOM 748 N N . TYR A 1 93 ? 3.804 -2.146 4.631 1.00 97.75 93 TYR A N 1
ATOM 749 C CA . TYR A 1 93 ? 3.035 -0.944 4.960 1.00 97.75 93 TYR A CA 1
ATOM 750 C C . TYR A 1 93 ? 1.990 -1.126 6.050 1.00 97.75 93 TYR A C 1
ATOM 752 O O . TYR A 1 93 ? 1.343 -0.146 6.391 1.00 97.75 93 TYR A O 1
ATOM 760 N N . VAL A 1 94 ? 1.813 -2.321 6.615 1.00 96.56 94 VAL A N 1
ATOM 761 C CA . VAL A 1 94 ? 0.931 -2.555 7.773 1.00 96.56 94 VAL A CA 1
ATOM 762 C C . VAL A 1 94 ? 1.667 -3.321 8.867 1.00 96.56 94 VAL A C 1
ATOM 764 O O . VAL A 1 94 ? 1.684 -2.876 10.013 1.00 96.56 94 VAL A O 1
ATOM 767 N N . GLN A 1 95 ? 2.353 -4.426 8.545 1.00 97.06 95 GLN A N 1
ATOM 768 C CA . GLN A 1 95 ? 3.136 -5.150 9.559 1.00 97.06 95 GLN A CA 1
ATOM 769 C C . GLN A 1 95 ? 4.459 -4.465 9.923 1.00 97.06 95 GLN A C 1
ATOM 771 O O . GLN A 1 95 ? 5.042 -4.782 10.959 1.0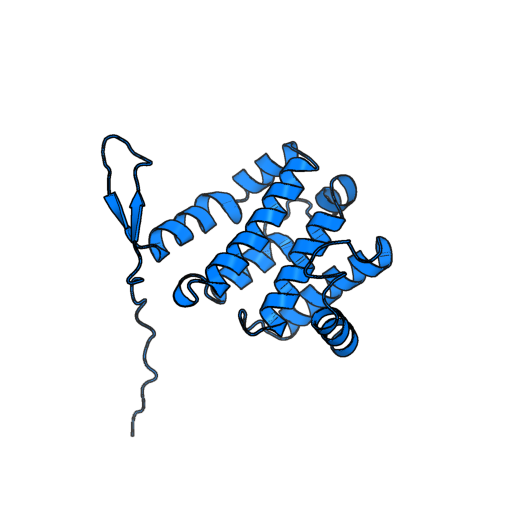0 97.06 95 GLN A O 1
ATOM 776 N N . GLY A 1 96 ? 4.943 -3.538 9.094 1.00 96.50 96 GLY A N 1
ATOM 777 C CA . GLY A 1 96 ? 6.221 -2.871 9.316 1.00 96.50 96 GLY A CA 1
ATOM 778 C C . GLY A 1 96 ? 7.417 -3.810 9.144 1.00 96.50 96 GLY A C 1
ATOM 779 O O . GLY A 1 96 ? 8.357 -3.739 9.934 1.00 96.50 96 GLY A O 1
ATOM 780 N N . LYS A 1 97 ? 7.405 -4.669 8.113 1.00 98.12 97 LYS A N 1
ATOM 781 C CA . LYS A 1 97 ? 8.440 -5.673 7.781 1.00 98.12 97 LYS A CA 1
ATOM 782 C C . LYS A 1 97 ? 9.874 -5.155 7.912 1.00 98.12 97 LYS A C 1
ATOM 784 O O . LYS A 1 97 ? 10.733 -5.845 8.454 1.00 98.12 97 LYS A O 1
ATOM 789 N N . HIS A 1 98 ? 10.124 -3.925 7.464 1.00 98.12 98 HIS A N 1
ATOM 790 C CA . HIS A 1 98 ? 11.456 -3.302 7.482 1.00 98.12 98 HIS A CA 1
ATOM 791 C C . HIS A 1 98 ? 11.837 -2.656 8.821 1.00 98.12 98 HIS A C 1
ATOM 793 O O . HIS A 1 98 ? 12.936 -2.125 8.946 1.00 98.12 98 HIS A O 1
ATOM 799 N N . LYS A 1 99 ? 10.940 -2.668 9.816 1.00 97.50 99 LYS A N 1
ATOM 800 C CA . LYS A 1 99 ? 11.141 -2.096 11.161 1.00 97.50 99 LYS A CA 1
ATOM 801 C C . LYS A 1 99 ? 11.569 -0.623 11.141 1.00 97.50 99 LYS A C 1
ATOM 803 O O . LYS A 1 99 ? 12.355 -0.172 11.965 1.00 97.50 99 LYS A O 1
ATOM 808 N N . LEU A 1 100 ? 11.021 0.147 10.202 1.00 96.44 100 LEU A N 1
ATOM 809 C CA . LEU A 1 100 ? 11.370 1.553 9.988 1.00 96.44 100 LEU A CA 1
ATOM 810 C C . LEU A 1 100 ? 10.498 2.526 10.799 1.00 96.44 100 LEU A C 1
ATOM 812 O O . LEU A 1 100 ? 10.335 3.658 10.363 1.00 96.44 100 LEU A O 1
ATOM 816 N N . GLY A 1 101 ? 9.916 2.132 11.935 1.00 96.31 101 GLY A N 1
ATOM 817 C CA . GLY A 1 101 ? 9.082 3.028 12.757 1.00 96.31 101 GLY A CA 1
ATOM 818 C C . GLY A 1 101 ? 7.889 3.616 11.992 1.00 96.31 101 GLY A C 1
ATOM 819 O O . GLY A 1 101 ? 7.765 4.833 11.846 1.00 96.31 101 GLY A O 1
ATOM 820 N N . ARG A 1 102 ? 7.078 2.733 11.392 1.00 93.94 102 ARG A N 1
ATOM 821 C CA . ARG A 1 102 ? 5.899 3.095 10.588 1.00 93.94 102 ARG A CA 1
ATOM 822 C C . ARG A 1 102 ? 4.908 3.914 11.412 1.00 93.94 102 ARG A C 1
ATOM 824 O O . ARG A 1 102 ? 4.520 4.991 10.973 1.00 93.94 102 ARG A O 1
ATOM 831 N N . LYS A 1 103 ? 4.501 3.391 12.576 1.00 95.31 103 LYS A N 1
ATOM 832 C CA . LYS A 1 103 ? 3.437 3.983 13.398 1.00 95.31 103 LYS A CA 1
ATOM 833 C C . LYS A 1 103 ? 3.813 5.397 13.822 1.00 95.31 103 LYS A C 1
ATOM 835 O O . LYS A 1 103 ? 3.046 6.320 13.604 1.00 95.31 103 LYS A O 1
ATOM 840 N N . GLU A 1 104 ? 5.038 5.584 14.300 1.00 97.81 104 GLU A N 1
ATOM 841 C CA . GLU A 1 104 ? 5.563 6.882 14.722 1.00 97.81 104 GLU A CA 1
ATOM 842 C C . GLU A 1 104 ? 5.652 7.870 13.554 1.00 97.81 104 GLU A C 1
ATOM 844 O O . GLU A 1 104 ? 5.374 9.058 13.709 1.00 97.81 104 GLU A O 1
ATOM 849 N N . PHE A 1 105 ? 6.043 7.390 12.369 1.00 98.44 105 PHE A N 1
ATOM 850 C CA . PHE A 1 105 ? 6.126 8.229 11.181 1.00 98.44 105 PHE A CA 1
ATOM 851 C C . PHE A 1 105 ? 4.757 8.730 10.734 1.00 98.44 105 PHE A C 1
ATOM 853 O O . PHE A 1 105 ? 4.603 9.936 10.537 1.00 98.44 105 PHE A O 1
ATOM 860 N N . PHE A 1 106 ? 3.784 7.836 10.573 1.00 98.12 106 PHE A N 1
ATOM 861 C CA . PHE A 1 106 ? 2.462 8.235 10.112 1.00 98.12 106 PHE A CA 1
ATOM 862 C C . PHE A 1 106 ? 1.704 9.027 11.169 1.00 98.12 106 PHE A C 1
ATOM 864 O O . PHE A 1 106 ? 1.138 10.053 10.821 1.00 98.12 106 PHE A O 1
ATOM 871 N N . GLU A 1 107 ? 1.781 8.654 12.447 1.00 97.88 107 GLU A N 1
ATOM 872 C CA . GLU A 1 107 ? 1.159 9.422 13.531 1.00 97.88 107 GLU A CA 1
ATOM 873 C C . GLU A 1 107 ? 1.640 10.879 13.535 1.00 97.88 107 GLU A C 1
ATOM 875 O O . GLU A 1 107 ? 0.847 11.811 13.629 1.00 97.88 107 GLU A O 1
ATOM 880 N N . LYS A 1 108 ? 2.950 11.091 13.359 1.00 98.12 108 LYS A N 1
ATOM 881 C CA . LYS A 1 108 ? 3.533 12.435 13.333 1.00 98.12 108 LYS A CA 1
ATOM 882 C C . LYS A 1 108 ? 3.206 13.213 12.058 1.00 98.12 108 LYS A C 1
ATOM 884 O O . LYS A 1 108 ? 3.063 14.431 12.117 1.00 98.12 108 LYS A O 1
ATOM 889 N N . ASN A 1 109 ? 3.219 12.549 10.902 1.00 98.31 109 ASN A N 1
ATOM 890 C CA . ASN A 1 109 ? 3.235 13.242 9.613 1.00 98.31 109 ASN A CA 1
ATOM 891 C C . ASN A 1 109 ? 1.902 13.194 8.877 1.00 98.31 109 ASN A C 1
ATOM 893 O O . ASN A 1 109 ? 1.583 14.171 8.218 1.00 98.31 109 ASN A O 1
ATOM 897 N N . SER A 1 110 ? 1.159 12.087 8.925 1.00 97.19 110 SER A N 1
ATOM 898 C CA . SER A 1 110 ? -0.152 11.948 8.279 1.00 97.19 110 SER A CA 1
ATOM 899 C C . SER A 1 110 ? -0.876 10.667 8.740 1.00 97.19 110 SER A C 1
ATOM 901 O O . SER A 1 110 ? -0.756 9.626 8.084 1.00 97.19 110 SER A O 1
ATOM 903 N N . PRO A 1 111 ? -1.649 10.698 9.844 1.00 96.94 111 PRO A N 1
ATOM 904 C CA . PRO A 1 111 ? -2.389 9.522 10.311 1.00 96.94 111 PRO A CA 1
ATOM 905 C C . PRO A 1 111 ? -3.462 9.070 9.307 1.00 96.94 111 PRO A C 1
ATOM 907 O O . PRO A 1 111 ? -3.732 7.878 9.171 1.00 96.94 111 PRO A O 1
ATOM 910 N N . PHE A 1 112 ? -4.025 10.002 8.532 1.00 96.44 112 PHE A N 1
ATOM 911 C CA . PHE A 1 112 ? -5.023 9.690 7.507 1.00 96.44 112 PHE A CA 1
ATOM 912 C C . PHE A 1 112 ? -4.428 9.005 6.271 1.00 96.44 112 PHE A C 1
ATOM 914 O O . PHE A 1 112 ? -5.100 8.170 5.675 1.00 96.44 112 PHE A O 1
ATOM 921 N N . ALA A 1 113 ? -3.167 9.273 5.906 1.00 97.19 113 ALA A N 1
ATOM 922 C CA . ALA A 1 113 ? -2.505 8.510 4.843 1.00 97.19 113 ALA A CA 1
ATOM 923 C C . ALA A 1 113 ? -2.352 7.030 5.230 1.00 97.19 113 ALA A C 1
ATOM 925 O O . ALA A 1 113 ? -2.539 6.143 4.399 1.00 97.19 113 ALA A O 1
ATOM 926 N N . ASP A 1 114 ? -2.054 6.763 6.502 1.00 96.88 114 ASP A N 1
ATOM 927 C CA . ASP A 1 114 ? -1.975 5.406 7.039 1.00 96.88 114 ASP A CA 1
ATOM 928 C C . ASP A 1 114 ? -3.330 4.703 7.060 1.00 96.88 114 ASP A C 1
ATOM 930 O O . ASP A 1 114 ? -3.452 3.528 6.691 1.00 96.88 114 ASP A O 1
ATOM 934 N N . GLN A 1 115 ? -4.356 5.453 7.462 1.00 96.75 115 GLN A N 1
ATOM 935 C CA . GLN A 1 115 ? -5.730 4.986 7.470 1.00 96.75 115 GLN A CA 1
ATOM 936 C C . GLN A 1 115 ? -6.199 4.631 6.058 1.00 96.75 115 GLN A C 1
ATOM 938 O O . GLN A 1 115 ? -6.718 3.536 5.868 1.00 96.75 115 GLN A O 1
ATOM 943 N N . ASP A 1 116 ? -5.946 5.493 5.071 1.00 96.94 116 ASP A N 1
ATOM 944 C CA . ASP A 1 116 ? -6.276 5.260 3.661 1.00 96.94 116 ASP A CA 1
ATOM 945 C C . ASP A 1 116 ? -5.596 4.000 3.118 1.00 96.94 116 ASP A C 1
ATOM 947 O O . ASP A 1 116 ? -6.242 3.138 2.526 1.00 96.94 116 ASP A O 1
ATOM 951 N N . MET A 1 117 ? -4.290 3.836 3.353 1.00 97.75 117 MET A N 1
ATOM 952 C CA . MET A 1 117 ? -3.584 2.626 2.916 1.00 97.75 117 MET A CA 1
ATOM 953 C C . MET A 1 117 ? -4.191 1.365 3.531 1.00 97.75 117 MET A C 1
ATOM 955 O O . MET A 1 117 ? 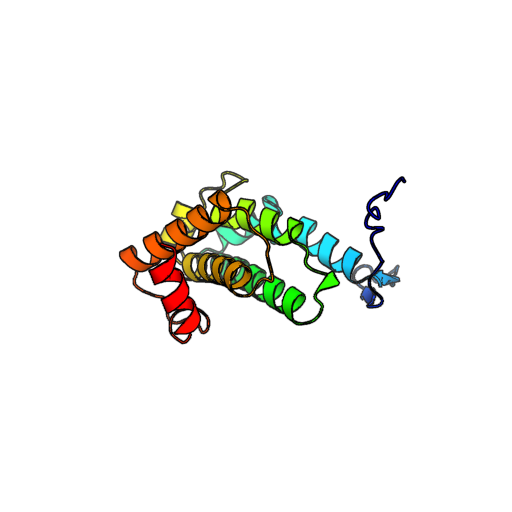-4.411 0.371 2.838 1.00 97.75 117 MET A O 1
ATOM 959 N N . THR A 1 118 ? -4.471 1.402 4.833 1.00 97.19 118 THR A N 1
ATOM 960 C CA . THR A 1 118 ? -5.012 0.244 5.550 1.00 97.19 118 THR A CA 1
ATOM 961 C C . THR A 1 118 ? -6.449 -0.050 5.108 1.00 97.19 118 THR A C 1
ATOM 963 O O . THR A 1 118 ? -6.787 -1.204 4.848 1.00 97.19 118 THR A O 1
ATOM 966 N N . ALA A 1 119 ? -7.273 0.982 4.919 1.00 97.12 119 ALA A N 1
ATOM 967 C CA . ALA A 1 119 ? -8.626 0.864 4.390 1.00 97.12 119 ALA A CA 1
ATOM 968 C C . ALA A 1 119 ? -8.635 0.297 2.968 1.00 97.12 119 ALA A C 1
ATOM 970 O O . ALA A 1 119 ? -9.424 -0.597 2.666 1.00 97.12 119 ALA A O 1
ATOM 971 N N . ARG A 1 120 ? -7.725 0.751 2.099 1.00 97.56 120 ARG A N 1
ATOM 972 C CA . ARG A 1 120 ? -7.592 0.225 0.738 1.00 97.56 120 ARG A CA 1
ATOM 973 C C . ARG A 1 120 ? -7.218 -1.256 0.728 1.00 97.56 120 ARG A C 1
ATOM 975 O O . ARG A 1 120 ? -7.763 -2.007 -0.077 1.00 97.56 120 ARG A O 1
ATOM 982 N N . ILE A 1 121 ? -6.342 -1.688 1.633 1.00 97.81 121 ILE A N 1
ATOM 983 C CA . ILE A 1 121 ? -6.000 -3.107 1.806 1.00 97.81 121 ILE A CA 1
ATOM 984 C C . ILE A 1 121 ? -7.220 -3.914 2.280 1.00 97.81 121 ILE A C 1
ATOM 986 O O . ILE A 1 121 ? -7.502 -4.982 1.747 1.00 97.81 121 ILE A O 1
ATOM 990 N N . VAL A 1 122 ? -7.990 -3.408 3.242 1.00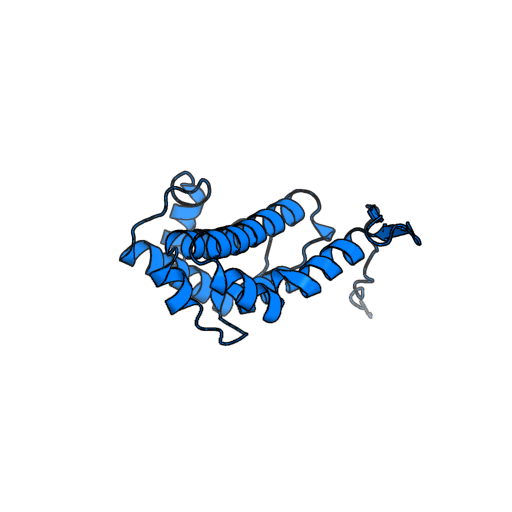 97.88 122 VAL A N 1
ATOM 991 C CA . VAL A 1 122 ? -9.233 -4.070 3.677 1.00 97.88 122 VAL A CA 1
ATOM 992 C C . VAL A 1 122 ? -10.251 -4.142 2.527 1.00 97.88 122 VAL A C 1
ATOM 994 O O . VAL A 1 122 ? -10.920 -5.157 2.337 1.00 97.88 122 VAL A O 1
ATOM 997 N N . GLU A 1 123 ? -10.339 -3.097 1.707 1.00 97.50 123 GLU A N 1
ATOM 998 C CA . GLU A 1 123 ? -11.227 -3.041 0.547 1.00 97.50 123 GLU A CA 1
ATOM 999 C C . GLU A 1 123 ? -10.843 -4.058 -0.541 1.00 97.50 123 GLU A C 1
ATOM 1001 O O . GLU A 1 123 ? -11.732 -4.610 -1.198 1.00 97.50 123 GLU A O 1
ATOM 1006 N N . THR A 1 124 ? -9.548 -4.344 -0.732 1.00 97.69 124 THR A N 1
ATOM 1007 C CA . THR A 1 124 ? -9.102 -5.368 -1.693 1.00 97.69 124 THR A CA 1
ATOM 1008 C C . THR A 1 124 ? -9.494 -6.770 -1.236 1.00 97.69 124 THR A C 1
ATOM 1010 O O . THR A 1 124 ? -9.917 -7.569 -2.074 1.00 97.69 124 THR A O 1
ATOM 1013 N N . ILE A 1 125 ? -9.469 -7.035 0.075 1.00 97.88 125 ILE A N 1
ATOM 1014 C CA . ILE A 1 125 ? -9.990 -8.275 0.672 1.00 97.88 125 ILE A CA 1
ATOM 1015 C C . ILE A 1 125 ? -11.505 -8.356 0.463 1.00 97.88 125 ILE A C 1
ATOM 1017 O O . ILE A 1 125 ? -12.004 -9.313 -0.127 1.00 97.88 125 ILE A O 1
ATOM 1021 N N . ARG A 1 126 ? -12.246 -7.312 0.858 1.00 97.44 126 ARG A N 1
ATOM 1022 C CA . ARG A 1 126 ? -13.714 -7.273 0.757 1.00 97.44 126 ARG A CA 1
ATOM 1023 C C . ARG A 1 126 ? -14.220 -7.484 -0.672 1.00 97.44 126 ARG A C 1
ATOM 1025 O O . ARG A 1 126 ? -15.256 -8.110 -0.880 1.00 97.44 126 ARG A O 1
ATOM 1032 N N . LYS A 1 127 ? -13.527 -6.916 -1.662 1.00 96.06 127 LYS A N 1
ATOM 1033 C CA . LYS A 1 127 ? -13.889 -7.028 -3.084 1.00 96.06 127 LYS A CA 1
ATOM 1034 C C . LYS A 1 127 ? -13.328 -8.286 -3.762 1.00 96.06 127 LYS A C 1
ATOM 1036 O O . LYS A 1 127 ? -13.610 -8.489 -4.938 1.00 96.06 127 LYS A O 1
ATOM 1041 N N . GLY A 1 128 ? -12.566 -9.119 -3.050 1.00 95.94 128 GLY A N 1
ATOM 1042 C CA . GLY A 1 128 ? -12.012 -10.370 -3.573 1.00 95.94 128 GLY A CA 1
ATOM 1043 C C . GLY A 1 128 ? -10.814 -10.204 -4.513 1.00 95.94 128 GLY A C 1
ATOM 1044 O O . GLY A 1 128 ? -10.455 -11.163 -5.192 1.00 95.94 128 GLY A O 1
ATOM 1045 N N . TYR A 1 129 ? -10.194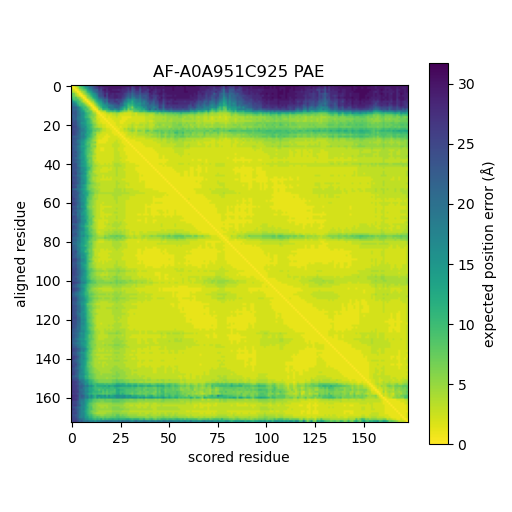 -9.019 -4.554 1.00 96.62 129 TYR A N 1
ATOM 1046 C CA . TYR A 1 129 ? -8.945 -8.785 -5.290 1.00 96.62 129 TYR A CA 1
ATOM 1047 C C . TYR A 1 129 ? -7.753 -9.463 -4.618 1.00 96.62 129 TYR A C 1
ATOM 1049 O O . TYR A 1 129 ? -6.844 -9.918 -5.303 1.00 96.62 129 TYR A O 1
ATOM 1057 N N . TRP A 1 130 ? -7.769 -9.527 -3.285 1.00 97.94 130 TRP A N 1
ATOM 1058 C CA . TRP A 1 130 ? -6.748 -10.202 -2.498 1.00 97.94 130 TRP A CA 1
ATOM 1059 C C . TRP A 1 130 ? -7.368 -11.284 -1.620 1.00 97.94 130 TRP A C 1
ATOM 1061 O O . TRP A 1 130 ? -8.234 -11.005 -0.790 1.00 97.94 130 TRP A O 1
ATOM 1071 N N . LYS A 1 131 ? -6.894 -12.523 -1.764 1.00 97.56 131 LYS A N 1
ATOM 1072 C CA . LYS A 1 131 ? -7.295 -13.651 -0.913 1.00 97.56 131 LYS A CA 1
ATOM 1073 C C . LYS A 1 131 ? -6.367 -13.761 0.299 1.00 97.56 131 LYS A C 1
ATOM 1075 O O . LYS A 1 131 ? -5.511 -14.640 0.368 1.00 97.56 131 LYS A O 1
ATOM 1080 N N . ALA A 1 132 ? -6.518 -12.835 1.242 1.00 97.62 132 ALA A N 1
ATOM 1081 C CA . ALA A 1 132 ? -5.784 -12.858 2.504 1.00 97.62 132 ALA A CA 1
ATOM 1082 C C . ALA A 1 132 ? -6.244 -14.005 3.422 1.00 97.62 132 ALA A C 1
ATOM 1084 O O . ALA A 1 132 ? -7.413 -14.393 3.416 1.00 97.62 132 ALA A O 1
ATOM 1085 N N . ASP A 1 133 ? -5.337 -14.514 4.260 1.00 97.56 133 ASP A N 1
ATOM 1086 C CA . ASP A 1 133 ? -5.717 -15.405 5.358 1.00 97.56 133 ASP A CA 1
ATOM 1087 C C . ASP A 1 133 ? -6.451 -14.645 6.484 1.00 97.56 133 ASP A C 1
ATOM 1089 O O . ASP A 1 133 ? -6.478 -13.408 6.531 1.00 97.56 133 ASP A O 1
ATOM 1093 N N . ALA A 1 134 ? -7.069 -15.394 7.400 1.00 96.88 134 ALA A N 1
ATOM 1094 C CA . ALA A 1 134 ? -7.871 -14.825 8.482 1.00 96.88 134 ALA A CA 1
ATOM 1095 C C . ALA A 1 134 ? -7.052 -13.903 9.402 1.00 96.88 134 ALA A C 1
ATOM 1097 O O . ALA A 1 134 ? -7.498 -12.805 9.721 1.00 96.88 134 ALA A O 1
ATOM 1098 N N . ALA A 1 135 ? -5.830 -14.302 9.769 1.00 97.00 135 ALA A N 1
ATOM 1099 C CA . ALA A 1 135 ? -4.971 -13.522 10.662 1.00 97.00 135 ALA A CA 1
ATOM 1100 C C . ALA A 1 135 ? -4.531 -12.192 10.027 1.00 97.00 135 ALA A C 1
ATOM 1102 O O . ALA A 1 135 ? -4.459 -11.150 10.683 1.00 97.00 135 ALA A O 1
ATOM 1103 N N . THR A 1 136 ? -4.248 -12.220 8.728 1.00 97.44 136 THR A N 1
ATOM 1104 C CA . THR A 1 136 ? -3.915 -11.051 7.919 1.00 97.44 136 THR A CA 1
ATOM 1105 C C . THR A 1 136 ? -5.109 -10.106 7.813 1.00 97.44 136 THR A C 1
ATOM 1107 O O . THR A 1 136 ? -4.953 -8.901 8.019 1.00 97.44 136 THR A O 1
ATOM 1110 N N . THR A 1 137 ? -6.299 -10.655 7.563 1.00 97.81 137 THR A N 1
ATOM 1111 C CA . THR A 1 137 ? -7.553 -9.894 7.482 1.00 97.81 137 THR A CA 1
ATOM 1112 C C . THR A 1 137 ? -7.877 -9.211 8.809 1.00 97.81 137 THR A C 1
ATOM 1114 O O . THR A 1 137 ? -8.072 -7.996 8.839 1.00 97.81 137 THR A O 1
ATOM 1117 N N . GLU A 1 138 ? -7.841 -9.959 9.914 1.00 97.62 138 GLU A N 1
ATOM 1118 C CA . GLU A 1 138 ? -8.073 -9.440 11.266 1.00 97.62 138 GLU A CA 1
ATOM 1119 C C . GLU A 1 138 ? -7.085 -8.318 11.602 1.00 97.62 138 GLU A C 1
ATOM 1121 O O . GLU A 1 138 ? -7.463 -7.259 12.103 1.00 97.62 138 GLU A O 1
ATOM 1126 N N . LYS A 1 139 ? -5.800 -8.502 11.277 1.00 97.69 139 LYS A N 1
ATOM 1127 C CA . LYS A 1 139 ? -4.794 -7.473 11.538 1.00 97.69 139 LYS A CA 1
ATOM 1128 C C . LYS A 1 139 ? -5.023 -6.210 10.706 1.00 97.69 139 LYS A C 1
ATOM 1130 O O . LYS A 1 139 ? -4.880 -5.122 11.257 1.00 97.69 139 LYS A O 1
ATOM 1135 N N . ALA A 1 140 ? -5.370 -6.328 9.425 1.00 97.56 140 ALA A N 1
ATOM 1136 C CA . ALA A 1 140 ? -5.680 -5.165 8.592 1.00 97.56 140 ALA A CA 1
ATOM 1137 C C . ALA A 1 140 ? -6.892 -4.389 9.139 1.00 97.56 140 ALA A C 1
ATOM 1139 O O . ALA A 1 140 ? -6.820 -3.170 9.294 1.00 97.56 140 ALA A O 1
ATOM 1140 N N . LEU A 1 141 ? -7.965 -5.097 9.509 1.00 97.69 141 LEU A N 1
ATOM 1141 C CA . LEU A 1 141 ? -9.155 -4.507 10.127 1.00 97.69 141 LEU A CA 1
ATOM 1142 C C . LEU A 1 141 ? -8.823 -3.808 11.445 1.00 97.69 141 LEU A C 1
ATOM 1144 O O . LEU A 1 141 ? -9.176 -2.645 11.621 1.00 97.69 141 LEU A O 1
ATOM 1148 N N . ARG A 1 142 ? -8.081 -4.472 12.337 1.00 97.81 142 ARG A N 1
ATOM 1149 C CA . ARG A 1 142 ? -7.697 -3.906 13.634 1.00 97.81 142 ARG A CA 1
ATOM 1150 C C . ARG A 1 142 ? -6.876 -2.627 13.489 1.00 97.81 142 ARG A C 1
ATOM 1152 O O . ARG A 1 142 ? -7.114 -1.678 14.227 1.00 97.81 142 ARG A O 1
ATOM 1159 N N . GLU A 1 143 ? -5.914 -2.584 12.568 1.00 97.25 143 GLU A N 1
ATOM 1160 C CA . GLU A 1 143 ? -5.103 -1.376 12.347 1.00 97.25 143 GLU A CA 1
ATOM 1161 C C . GLU A 1 143 ? -5.952 -0.229 11.762 1.00 97.25 143 GLU A C 1
ATOM 1163 O O . GLU A 1 143 ? -5.807 0.912 12.200 1.00 97.25 143 GLU A O 1
ATOM 1168 N N . TYR A 1 144 ? -6.891 -0.519 10.850 1.00 96.94 144 TYR A N 1
ATOM 1169 C CA . TYR A 1 144 ? -7.829 0.488 10.337 1.00 96.94 144 TYR A CA 1
ATOM 1170 C C . TYR A 1 144 ? -8.754 1.020 11.442 1.00 96.94 144 TYR A C 1
ATOM 1172 O O . TYR A 1 144 ? -8.852 2.232 11.630 1.00 96.94 144 TYR A O 1
ATOM 1180 N N . VAL A 1 145 ? -9.394 0.130 12.206 1.00 96.75 145 VAL A N 1
ATOM 1181 C CA . VAL A 1 145 ? -10.333 0.496 13.279 1.00 96.75 145 VAL A CA 1
ATOM 1182 C C . VAL A 1 145 ? -9.631 1.252 14.402 1.00 96.75 145 VAL A C 1
ATOM 1184 O O . VAL A 1 145 ? -10.173 2.235 14.897 1.00 96.75 145 VAL A O 1
ATOM 1187 N N . ALA A 1 146 ? -8.412 0.857 14.778 1.00 96.19 146 ALA A N 1
ATOM 1188 C CA . ALA A 1 146 ? -7.626 1.591 15.767 1.00 96.19 146 ALA A CA 1
ATOM 1189 C C . ALA A 1 146 ? -7.368 3.038 15.319 1.00 96.19 146 ALA A C 1
ATOM 1191 O O . ALA A 1 146 ? -7.593 3.966 16.095 1.00 96.19 146 ALA A O 1
ATOM 1192 N N . SER A 1 147 ? -6.971 3.235 14.056 1.00 95.88 147 SER A N 1
ATOM 1193 C CA . SER A 1 147 ? -6.798 4.573 13.485 1.00 95.88 147 SER A CA 1
ATOM 1194 C C . SER A 1 147 ? -8.114 5.358 13.463 1.00 95.88 147 SER A C 1
ATOM 1196 O O . SER A 1 147 ? -8.142 6.505 13.901 1.00 95.88 147 SER A O 1
ATOM 1198 N N . ALA A 1 148 ? -9.214 4.743 13.015 1.00 94.81 148 ALA A N 1
ATOM 1199 C CA . ALA A 1 148 ? -10.524 5.391 12.945 1.00 94.81 148 ALA A CA 1
ATOM 1200 C C . ALA A 1 148 ? -11.061 5.797 14.327 1.00 94.81 148 ALA A C 1
ATOM 1202 O O . ALA A 1 148 ? -11.631 6.875 14.473 1.00 94.81 148 ALA A O 1
ATOM 1203 N N . ASN A 1 149 ? -10.841 4.974 15.354 1.00 95.69 149 ASN A N 1
ATOM 1204 C CA . ASN A 1 149 ? -11.233 5.288 16.728 1.00 95.69 149 ASN A CA 1
ATOM 1205 C C . ASN A 1 149 ? -10.404 6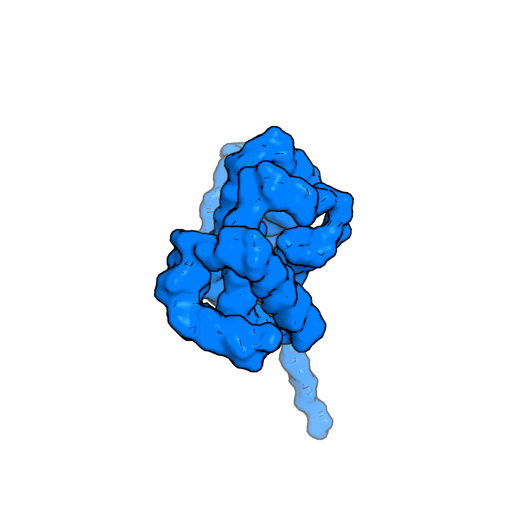.431 17.325 1.00 95.69 149 ASN A C 1
ATOM 1207 O O . ASN A 1 149 ? -10.925 7.214 18.114 1.00 95.69 149 ASN A O 1
ATOM 1211 N N . GLN A 1 150 ? -9.121 6.522 16.968 1.00 96.94 150 GLN A N 1
ATOM 1212 C CA . GLN A 1 150 ? -8.222 7.548 17.493 1.00 96.94 150 GLN A CA 1
ATOM 1213 C C . GLN A 1 150 ? -8.390 8.898 16.781 1.00 96.94 150 GLN A C 1
ATOM 1215 O O . GLN A 1 150 ? -8.401 9.938 17.434 1.00 96.94 150 GLN A O 1
ATOM 1220 N N . HIS A 1 151 ? -8.516 8.881 15.453 1.00 95.50 151 HIS A N 1
ATOM 1221 C CA . HIS A 1 151 ? -8.428 10.075 14.602 1.00 95.50 151 HIS A CA 1
ATOM 1222 C C . HIS A 1 151 ? -9.746 10.446 13.915 1.00 95.50 151 HIS A C 1
ATOM 1224 O O . HIS A 1 151 ? -9.824 11.470 13.236 1.00 95.50 151 HIS A O 1
ATOM 1230 N N . GLY A 1 152 ? -10.783 9.623 14.072 1.00 93.38 152 GLY A N 1
ATOM 1231 C CA . GLY A 1 152 ? -11.981 9.674 13.244 1.00 93.38 152 GLY A CA 1
ATOM 1232 C C . GLY A 1 152 ? -11.775 9.008 11.879 1.00 93.38 152 GLY A C 1
ATOM 1233 O O . GLY A 1 152 ? -10.660 8.663 11.476 1.00 93.38 152 GLY A O 1
ATOM 1234 N N . VAL A 1 153 ? -12.877 8.816 11.152 1.00 91.62 153 VAL A N 1
ATOM 1235 C CA . VAL A 1 153 ? -12.843 8.292 9.780 1.00 91.62 153 VAL A CA 1
ATOM 1236 C C . VAL A 1 153 ? -12.367 9.401 8.840 1.00 91.62 153 VAL A C 1
ATOM 1238 O O . VAL A 1 153 ? -12.963 10.475 8.789 1.00 91.62 153 VAL A O 1
ATOM 1241 N N . GLY A 1 154 ? -11.297 9.139 8.096 1.00 86.69 154 GLY A N 1
ATOM 1242 C CA . GLY A 1 154 ? -10.747 10.042 7.095 1.00 86.69 154 GLY A CA 1
ATOM 1243 C C . GLY A 1 154 ? -11.730 10.292 5.953 1.00 86.69 154 GLY A C 1
ATOM 1244 O O . GLY A 1 154 ? -12.544 9.440 5.608 1.00 86.69 154 GLY A O 1
ATOM 1245 N N . CYS A 1 155 ? -11.646 11.466 5.332 1.00 84.75 155 CYS A N 1
ATOM 1246 C CA . CYS A 1 155 ? -12.544 11.880 4.249 1.00 84.75 155 CYS A CA 1
ATOM 1247 C C . CYS A 1 155 ? -12.100 11.377 2.862 1.00 84.75 155 CYS A C 1
ATOM 1249 O O . CYS A 1 155 ? -12.140 12.140 1.897 1.00 84.75 155 CYS A O 1
ATOM 1251 N N . SER A 1 156 ? -11.649 10.124 2.742 1.00 83.12 156 SER A N 1
ATOM 1252 C CA . SER A 1 156 ? -11.308 9.537 1.440 1.00 83.12 156 SER A CA 1
ATOM 1253 C C . SER A 1 156 ? -12.502 8.828 0.801 1.00 83.12 156 SER A C 1
ATOM 1255 O O . SER A 1 156 ? -13.478 8.440 1.451 1.00 83.12 156 SER A O 1
ATOM 1257 N N . GLU A 1 157 ? -12.441 8.669 -0.520 1.00 80.50 157 GLU A N 1
ATOM 1258 C CA . GLU A 1 157 ? -13.515 8.100 -1.333 1.00 80.50 157 GLU A CA 1
ATOM 1259 C C . GLU A 1 157 ? -13.844 6.643 -0.974 1.00 80.50 157 GLU A C 1
ATOM 1261 O O . GLU A 1 157 ? -14.968 6.188 -1.188 1.00 80.50 157 GLU A O 1
ATOM 1266 N N . HIS A 1 158 ? -12.881 5.909 -0.409 1.00 82.56 158 HIS A N 1
ATOM 1267 C CA . HIS A 1 158 ? -13.026 4.495 -0.072 1.00 82.56 158 HIS A CA 1
ATOM 1268 C C . HIS A 1 158 ? -13.374 4.234 1.401 1.00 82.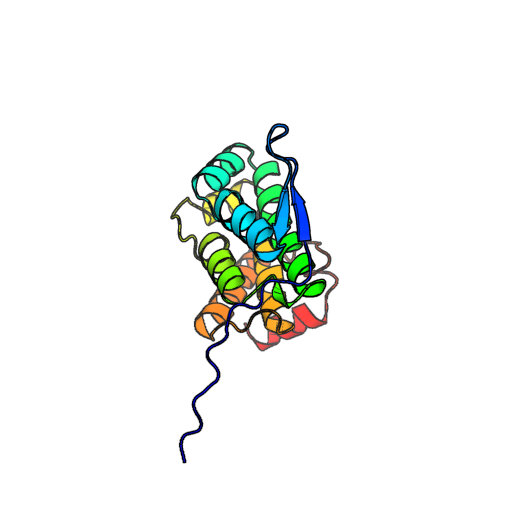56 158 HIS A C 1
ATOM 1270 O O . HIS A 1 158 ? -13.750 3.102 1.710 1.00 82.56 158 HIS A O 1
ATOM 1276 N N . THR A 1 159 ? -13.337 5.250 2.273 1.00 84.00 159 THR A N 1
ATOM 1277 C CA . THR A 1 159 ? -13.761 5.172 3.682 1.00 84.00 159 THR A CA 1
ATOM 1278 C C . THR A 1 159 ? -15.082 5.918 3.907 1.00 84.00 159 THR A C 1
ATOM 1280 O O . THR A 1 159 ? -16.121 5.272 4.057 1.00 84.00 159 THR A O 1
ATOM 1283 N N . PHE A 1 160 ? -15.089 7.254 3.893 1.00 79.88 160 PHE A N 1
ATOM 1284 C CA . PHE A 1 160 ? -16.256 8.080 4.237 1.00 79.88 160 PHE A CA 1
ATOM 1285 C C . PHE A 1 160 ? -17.425 7.901 3.255 1.00 79.88 160 PHE A C 1
ATOM 1287 O O . PHE A 1 160 ? -18.571 7.734 3.663 1.00 79.88 160 PHE A O 1
ATOM 1294 N N . GLY A 1 161 ? -17.141 7.865 1.950 1.00 79.31 161 GLY A N 1
ATOM 1295 C CA . GLY A 1 161 ? -18.154 7.731 0.893 1.00 79.31 161 GLY A CA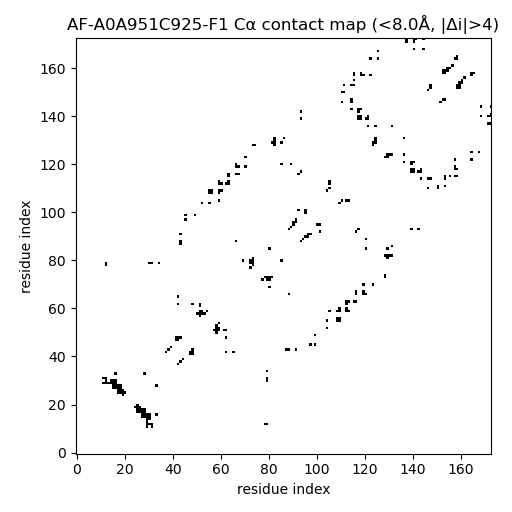 1
ATOM 1296 C C . GLY A 1 161 ? -18.612 6.297 0.598 1.00 79.31 161 GLY A C 1
ATOM 1297 O O . GLY A 1 161 ? -19.294 6.073 -0.402 1.00 79.31 161 GLY A O 1
ATOM 1298 N N . ASN A 1 162 ? -18.224 5.309 1.413 1.00 90.25 162 ASN A N 1
ATOM 1299 C CA . ASN A 1 162 ? -18.343 3.892 1.065 1.00 90.25 162 ASN A CA 1
ATOM 1300 C C . ASN A 1 162 ? -19.142 3.083 2.109 1.00 90.25 162 ASN A C 1
ATOM 1302 O O . ASN A 1 162 ? -18.559 2.372 2.932 1.00 90.25 162 ASN A O 1
ATOM 1306 N N . PRO A 1 163 ? -20.490 3.099 2.064 1.00 91.94 163 PRO A N 1
ATOM 1307 C CA . PRO A 1 163 ? -21.321 2.397 3.049 1.00 91.94 163 PRO A CA 1
ATOM 1308 C C . PRO A 1 163 ? -21.128 0.874 3.031 1.00 91.94 163 PRO A C 1
ATOM 1310 O O . PRO A 1 163 ? -21.311 0.212 4.049 1.00 91.94 163 PRO A O 1
ATOM 1313 N N . ARG A 1 164 ? -20.728 0.295 1.889 1.00 95.06 164 ARG A N 1
ATOM 1314 C CA . ARG A 1 164 ? -20.440 -1.146 1.786 1.00 95.06 164 ARG A CA 1
ATOM 1315 C C . ARG A 1 164 ? -19.165 -1.524 2.532 1.00 95.06 164 ARG A C 1
ATOM 1317 O O . ARG A 1 164 ? -19.119 -2.591 3.134 1.00 95.06 164 ARG A O 1
ATOM 1324 N N . PHE A 1 165 ? -18.152 -0.666 2.481 1.00 95.19 165 PHE A N 1
ATOM 1325 C CA . PHE A 1 165 ? -16.937 -0.841 3.266 1.00 95.19 165 PHE A CA 1
ATOM 1326 C C . PHE A 1 165 ? -17.225 -0.685 4.759 1.00 95.19 165 PHE A C 1
ATOM 1328 O O . PHE A 1 165 ? -16.867 -1.570 5.525 1.00 95.19 165 PHE A O 1
ATOM 1335 N N . GLN A 1 166 ? -17.958 0.359 5.159 1.00 92.38 166 GLN A N 1
ATOM 1336 C CA . GLN A 1 166 ? -18.310 0.566 6.570 1.00 92.38 166 GLN A CA 1
ATOM 1337 C C . GLN A 1 166 ? -19.104 -0.611 7.147 1.00 92.38 166 GLN A C 1
ATOM 1339 O O . GLN A 1 166 ? -18.793 -1.091 8.234 1.00 92.38 166 GLN A O 1
ATOM 1344 N N . LYS A 1 167 ? -20.076 -1.137 6.388 1.00 94.75 167 LYS A N 1
ATOM 1345 C CA . LYS A 1 167 ? -20.816 -2.343 6.774 1.00 94.75 167 LYS A CA 1
ATOM 1346 C C . LYS A 1 167 ? -19.886 -3.543 6.974 1.00 94.75 167 LYS A C 1
ATOM 1348 O O . LYS A 1 167 ? -19.986 -4.218 7.987 1.00 94.75 167 LYS A O 1
ATOM 1353 N N . TYR A 1 168 ? -18.975 -3.785 6.033 1.00 95.94 168 TYR A N 1
ATOM 1354 C CA . TYR A 1 168 ? -18.024 -4.890 6.140 1.00 95.94 168 TYR A CA 1
ATOM 1355 C C . TYR A 1 168 ? -17.098 -4.748 7.348 1.00 95.94 168 TYR A C 1
ATOM 1357 O O . TYR A 1 168 ? -16.890 -5.722 8.059 1.00 95.94 168 TYR A O 1
ATOM 1365 N N . VAL A 1 169 ? -16.578 -3.547 7.616 1.00 95.38 169 VAL A N 1
ATOM 1366 C CA . VAL A 1 169 ? -15.759 -3.312 8.811 1.00 95.38 169 VAL A CA 1
ATOM 1367 C C . VAL A 1 169 ? -16.568 -3.599 10.075 1.00 95.38 169 VAL A C 1
ATOM 1369 O O . VAL A 1 169 ? -16.084 -4.324 10.930 1.00 95.38 169 VAL A O 1
ATOM 1372 N N . ALA A 1 170 ? -17.807 -3.111 10.177 1.00 93.25 170 ALA A N 1
ATOM 1373 C CA . ALA A 1 170 ? -18.655 -3.344 11.348 1.00 93.25 170 ALA A CA 1
ATOM 1374 C C . ALA A 1 170 ? -19.024 -4.825 11.570 1.00 93.25 170 ALA A C 1
ATOM 1376 O O . ALA A 1 170 ? -19.277 -5.226 12.700 1.00 93.25 170 ALA A O 1
ATOM 1377 N N . GLU A 1 171 ? -19.079 -5.631 10.508 1.00 94.44 171 GLU A N 1
ATOM 1378 C CA . GLU A 1 171 ? -19.393 -7.065 10.587 1.00 94.44 171 GLU A CA 1
ATOM 1379 C C . GLU A 1 171 ? -18.172 -7.944 10.897 1.00 94.44 171 GLU A C 1
ATOM 1381 O O . GLU A 1 171 ? -18.348 -9.092 11.301 1.00 94.44 171 GLU A O 1
ATOM 1386 N N . GLN A 1 172 ? -16.955 -7.450 10.651 1.00 89.81 172 GLN A N 1
ATOM 1387 C CA . GLN A 1 172 ? -15.720 -8.245 10.708 1.00 89.81 172 GLN A CA 1
ATOM 1388 C C . GLN A 1 172 ? -14.721 -7.781 11.781 1.00 89.81 172 GLN A C 1
ATOM 1390 O O . GLN A 1 172 ? -13.740 -8.488 12.018 1.00 89.81 172 GLN A O 1
ATOM 1395 N N . ALA A 1 173 ? -14.919 -6.596 12.367 1.00 78.69 173 ALA A N 1
ATOM 1396 C CA . ALA A 1 173 ? -14.049 -6.010 13.389 1.00 78.69 173 ALA A CA 1
ATOM 1397 C C . ALA A 1 173 ? -14.470 -6.343 14.826 1.00 78.69 173 ALA A C 1
ATOM 1399 O O . ALA A 1 173 ? -15.665 -6.633 15.056 1.00 78.69 173 ALA A O 1
#

pLDDT: mean 91.48, std 14.31, range [32.09, 98.69]

Nearest PDB structures (foldseek):
  5ewu-assembly1_A  TM=9.148E-01  e=2.605E-06  Arabidopsis thaliana
  5ewu-assembly1_B  TM=9.045E-01  e=1.235E-05  Arabidopsis thaliana
  6ytn-assembly2_BBB  TM=9.149E-01  e=1.755E-05  Synechocystis sp. PCC 6803
  6ytj-assembly2_BBB  TM=8.987E-01  e=3.205E-05  Synechocystis sp. PCC 6803
  6ysg-assembly1_B  TM=9.147E-01  e=5.034E-05  Synechocystis sp. PCC 6803 substr. Kazusa